Protein AF-A0A2X3D078-F1 (afdb_monomer_lite)

Radius of gyration: 13.48 Å; chains: 1; bounding box: 30×22×32 Å

Secondary structure (DSSP, 8-state):
---S-S-HHHHHHHHHHHHHHHHHTHHHHHHTTPPPPPHHHHHHHHHHHHHH-B-TTS-B--

Structure (mmCIF, N/CA/C/O backbone):
data_AF-A0A2X3D078-F1
#
_entry.id   AF-A0A2X3D078-F1
#
loop_
_atom_site.group_PDB
_atom_site.id
_atom_site.type_symbol
_atom_site.label_atom_id
_atom_site.label_alt_id
_atom_site.label_comp_id
_atom_site.label_asym_id
_atom_site.label_entity_id
_atom_site.label_seq_id
_atom_site.pdbx_PDB_ins_code
_atom_site.Cartn_x
_atom_site.Cartn_y
_atom_site.Cartn_z
_atom_site.occupancy
_atom_site.B_iso_or_equiv
_atom_site.auth_seq_id
_atom_site.auth_comp_id
_atom_site.auth_asym_id
_atom_site.auth_atom_id
_atom_site.pdbx_PDB_model_num
ATOM 1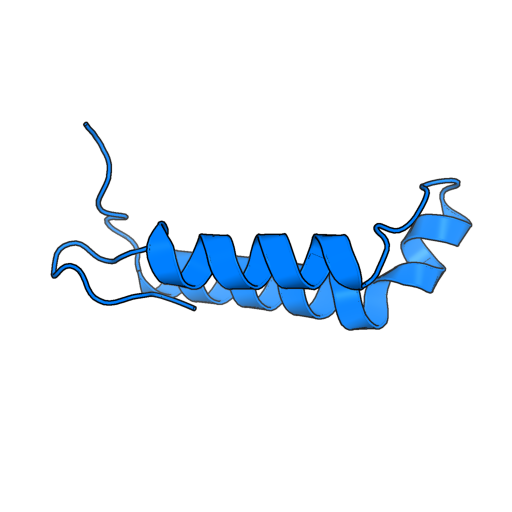 N N . MET A 1 1 ? -6.351 -15.022 17.257 1.00 44.28 1 MET A N 1
ATOM 2 C CA . MET A 1 1 ? -6.468 -14.243 16.001 1.00 44.28 1 MET A CA 1
ATOM 3 C C . MET A 1 1 ? -6.066 -12.797 16.287 1.00 44.28 1 MET A C 1
ATOM 5 O O . MET A 1 1 ? -6.876 -12.044 16.805 1.00 44.28 1 MET A O 1
ATOM 9 N N . HIS A 1 2 ? -4.815 -12.418 16.007 1.00 50.38 2 HIS A N 1
ATOM 10 C CA . HIS A 1 2 ? -4.305 -11.045 16.158 1.00 50.38 2 HIS A CA 1
ATOM 11 C C . HIS A 1 2 ? -4.778 -1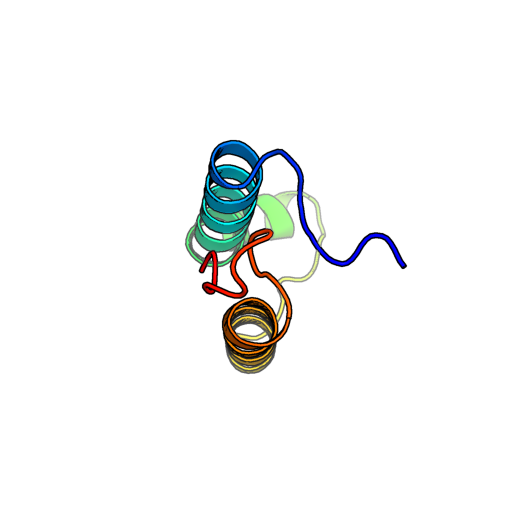0.161 14.987 1.00 50.38 2 HIS A C 1
ATOM 13 O O . HIS A 1 2 ? -3.990 -9.794 14.126 1.00 50.38 2 HIS A O 1
ATOM 19 N N . LYS A 1 3 ? -6.089 -9.899 14.893 1.00 53.62 3 LYS A N 1
ATOM 20 C CA . LYS A 1 3 ? -6.679 -9.059 13.828 1.00 53.62 3 LYS A CA 1
ATOM 21 C C . LYS A 1 3 ? -6.724 -7.564 14.169 1.00 53.62 3 LYS A C 1
ATOM 23 O O . LYS A 1 3 ? -7.043 -6.771 13.295 1.00 53.62 3 LYS A O 1
ATOM 28 N N . ALA A 1 4 ? -6.416 -7.194 15.410 1.00 56.09 4 ALA A N 1
ATOM 29 C CA . ALA A 1 4 ? -6.359 -5.812 15.863 1.00 56.09 4 ALA A CA 1
ATOM 30 C C . ALA A 1 4 ? -4.897 -5.405 16.043 1.00 56.09 4 ALA A C 1
ATOM 32 O O . ALA A 1 4 ? -4.177 -6.009 16.844 1.00 56.09 4 ALA A O 1
ATOM 33 N N . THR A 1 5 ? -4.444 -4.399 15.301 1.00 56.53 5 THR A N 1
ATOM 34 C CA . THR A 1 5 ? -3.106 -3.855 15.506 1.00 56.53 5 THR A CA 1
ATOM 35 C C . THR A 1 5 ? -3.114 -3.025 16.785 1.00 56.53 5 THR A C 1
ATOM 37 O O . THR A 1 5 ? -3.787 -2.003 16.860 1.00 56.53 5 THR A O 1
ATOM 40 N N . ASN A 1 6 ? -2.323 -3.419 17.789 1.00 66.19 6 ASN A N 1
ATOM 41 C CA . ASN A 1 6 ? -2.166 -2.691 19.066 1.00 6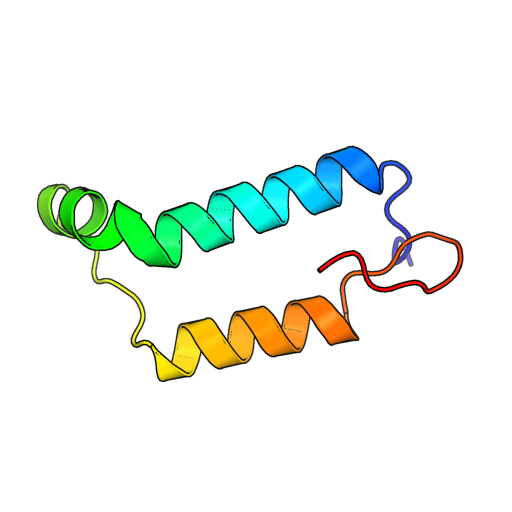6.19 6 ASN A CA 1
ATOM 42 C C . ASN A 1 6 ? -1.503 -1.302 18.905 1.00 66.19 6 ASN A C 1
ATOM 44 O O . ASN A 1 6 ? -1.173 -0.643 19.886 1.00 66.19 6 ASN A O 1
ATOM 48 N N . LYS A 1 7 ? -1.234 -0.911 17.657 1.00 79.69 7 LYS A N 1
ATOM 49 C CA . LYS A 1 7 ? -0.408 0.206 17.206 1.00 79.69 7 LYS A CA 1
ATOM 50 C C . LYS A 1 7 ? -1.018 0.818 15.928 1.00 79.69 7 LYS A C 1
ATOM 52 O O . LYS A 1 7 ? -0.438 0.700 14.843 1.00 79.69 7 LYS A O 1
ATOM 57 N N . PRO A 1 8 ? -2.244 1.371 16.013 1.00 80.06 8 PRO A N 1
ATOM 58 C CA . PRO A 1 8 ? -2.993 1.842 14.846 1.00 80.06 8 PRO A CA 1
ATOM 59 C C . PRO A 1 8 ? -2.285 2.992 14.124 1.00 80.06 8 PRO A C 1
ATOM 61 O O . PRO A 1 8 ? -2.240 3.001 12.898 1.00 80.06 8 PRO A O 1
ATOM 64 N N . GLU A 1 9 ? -1.657 3.901 14.870 1.00 83.88 9 GLU A N 1
ATOM 65 C CA . GLU A 1 9 ? -0.894 5.024 14.313 1.00 83.88 9 GLU A CA 1
ATOM 66 C C . GLU A 1 9 ? 0.302 4.541 13.490 1.00 83.88 9 GLU A C 1
ATOM 68 O O . GLU A 1 9 ? 0.461 4.928 12.338 1.00 83.88 9 GLU A O 1
ATOM 73 N N . GLN A 1 10 ? 1.102 3.619 14.034 1.00 87.56 10 GLN A N 1
ATOM 74 C CA . GLN A 1 10 ? 2.250 3.066 13.312 1.00 87.56 10 GLN A CA 1
ATOM 75 C C . GLN A 1 10 ? 1.803 2.298 12.067 1.00 87.56 10 GLN A C 1
ATOM 77 O O . GLN A 1 10 ? 2.456 2.359 11.031 1.00 87.56 10 GLN A O 1
ATOM 82 N N . THR A 1 11 ? 0.673 1.595 12.154 1.00 87.31 11 THR A N 1
ATOM 83 C CA . THR A 1 11 ? 0.104 0.878 11.008 1.00 87.31 11 THR A CA 1
ATOM 84 C C . THR A 1 11 ? -0.301 1.850 9.906 1.00 87.31 11 THR A C 1
ATOM 86 O O . THR A 1 11 ? 0.053 1.628 8.754 1.00 87.31 11 THR A O 1
ATOM 89 N N . ALA A 1 12 ? -0.986 2.942 10.250 1.00 88.06 12 ALA A N 1
ATOM 90 C CA . ALA A 1 12 ? -1.383 3.960 9.284 1.00 88.06 12 ALA A CA 1
ATOM 91 C C . ALA A 1 12 ? -0.162 4.586 8.585 1.00 88.06 12 ALA A C 1
ATOM 93 O O . ALA A 1 12 ? -0.170 4.742 7.365 1.00 88.06 12 ALA A O 1
ATOM 94 N N . GLU A 1 13 ? 0.914 4.877 9.322 1.00 92.06 13 GLU A N 1
ATOM 95 C CA . GLU A 1 13 ? 2.157 5.402 8.736 1.00 92.06 13 GLU A CA 1
ATOM 96 C C . GLU A 1 13 ? 2.856 4.392 7.814 1.00 92.06 13 GLU A C 1
ATOM 98 O O . GLU A 1 13 ? 3.342 4.767 6.748 1.00 92.06 13 GLU A O 1
ATOM 103 N N . VAL A 1 14 ? 2.842 3.099 8.154 1.00 91.38 14 VAL A N 1
ATOM 104 C CA . VAL A 1 14 ? 3.356 2.044 7.264 1.00 91.38 14 VAL A CA 1
ATOM 105 C C . VAL A 1 14 ? 2.562 1.996 5.956 1.00 91.38 14 VAL A C 1
ATOM 107 O O . VAL A 1 14 ? 3.158 1.942 4.880 1.00 91.38 14 VAL A O 1
ATOM 110 N N . LEU A 1 15 ? 1.228 2.056 6.020 1.00 91.75 15 LEU A N 1
ATOM 111 C CA . LEU A 1 15 ? 0.390 2.055 4.816 1.00 91.75 15 LEU A CA 1
ATOM 112 C C . LEU A 1 15 ? 0.638 3.300 3.957 1.00 91.75 15 LEU A C 1
ATOM 114 O O . LEU A 1 15 ? 0.764 3.176 2.741 1.00 91.75 15 LEU A O 1
ATOM 118 N N . LYS A 1 16 ? 0.794 4.481 4.571 1.00 91.75 16 LYS A N 1
ATOM 119 C CA . LYS A 1 16 ? 1.167 5.716 3.858 1.00 91.75 16 LYS A CA 1
ATOM 120 C C . LYS A 1 16 ? 2.531 5.609 3.181 1.00 91.75 16 LYS A C 1
ATOM 122 O O . LYS A 1 16 ? 2.677 6.069 2.051 1.00 91.75 16 LYS A O 1
ATOM 127 N N . PHE A 1 17 ? 3.518 5.003 3.841 1.00 93.75 17 PHE A N 1
ATOM 128 C CA . PHE A 1 17 ? 4.843 4.789 3.260 1.00 93.75 17 PHE A CA 1
ATOM 129 C C . PHE A 1 17 ? 4.770 3.923 1.997 1.00 93.75 17 PHE A C 1
ATOM 131 O O . PHE A 1 17 ? 5.287 4.315 0.951 1.00 93.75 17 PHE A O 1
ATOM 138 N N . PHE A 1 18 ? 4.081 2.780 2.061 1.00 92.75 18 PHE A N 1
ATOM 139 C CA . PHE A 1 18 ? 3.923 1.911 0.893 1.00 92.75 18 PHE A CA 1
ATOM 140 C C . PHE A 1 18 ? 3.074 2.557 -0.204 1.00 92.75 18 PHE A C 1
ATOM 142 O O . PHE A 1 18 ? 3.389 2.407 -1.380 1.00 92.75 18 PHE A O 1
ATOM 149 N N . ASP A 1 19 ? 2.043 3.322 0.154 1.00 93.19 19 ASP A N 1
ATOM 150 C CA . ASP A 1 19 ? 1.243 4.070 -0.815 1.00 93.19 19 ASP A CA 1
ATOM 151 C C . ASP A 1 19 ? 2.075 5.124 -1.564 1.00 93.19 19 ASP A C 1
ATOM 153 O O . ASP A 1 19 ? 2.007 5.247 -2.791 1.00 93.19 19 ASP A O 1
ATOM 157 N N . TRP A 1 20 ? 2.937 5.842 -0.837 1.00 94.12 20 TRP A N 1
ATOM 158 C CA . TRP A 1 20 ? 3.904 6.756 -1.435 1.00 94.12 20 TRP A CA 1
ATOM 159 C C . TRP A 1 20 ? 4.896 6.018 -2.339 1.00 94.12 20 TRP A C 1
ATOM 161 O O . TRP A 1 20 ? 5.189 6.514 -3.429 1.00 94.12 20 TRP A O 1
ATOM 171 N N . ALA A 1 21 ? 5.369 4.836 -1.932 1.00 93.56 21 ALA A N 1
ATOM 172 C CA . ALA A 1 21 ? 6.285 4.016 -2.720 1.00 93.56 21 ALA A CA 1
ATOM 173 C C . ALA A 1 21 ? 5.637 3.517 -4.021 1.00 93.56 21 ALA A C 1
ATOM 175 O O . ALA A 1 21 ? 6.260 3.604 -5.074 1.00 93.56 21 ALA A O 1
ATOM 176 N N . TYR A 1 22 ? 4.371 3.089 -3.995 1.00 91.31 22 TYR A N 1
ATOM 177 C CA . TYR A 1 22 ? 3.649 2.723 -5.218 1.00 91.31 22 TYR A CA 1
ATOM 178 C C . TYR A 1 22 ? 3.449 3.913 -6.160 1.00 91.31 22 TYR A C 1
ATOM 180 O O . TYR A 1 22 ? 3.484 3.745 -7.376 1.00 91.31 22 TYR A O 1
ATOM 188 N N . LYS A 1 23 ? 3.257 5.121 -5.616 1.00 90.75 23 LYS A N 1
ATOM 189 C CA . LYS A 1 23 ? 3.042 6.332 -6.418 1.00 90.75 23 LYS A CA 1
ATOM 190 C C . LYS A 1 23 ? 4.333 6.930 -6.985 1.00 90.75 23 LYS A C 1
ATOM 192 O O . LYS A 1 23 ? 4.322 7.423 -8.108 1.00 90.75 23 LYS A O 1
ATOM 197 N N . ASN A 1 24 ? 5.417 6.937 -6.211 1.00 92.56 24 ASN A N 1
ATOM 198 C CA . ASN A 1 24 ? 6.639 7.679 -6.544 1.00 92.56 24 ASN A CA 1
ATOM 199 C C . ASN A 1 24 ? 7.858 6.776 -6.749 1.00 92.56 24 ASN A C 1
ATOM 201 O O . ASN A 1 24 ? 8.695 7.098 -7.582 1.00 92.56 24 ASN A O 1
ATOM 205 N N . GLY A 1 25 ? 7.925 5.637 -6.057 1.00 90.19 25 GLY A N 1
ATOM 206 C CA . GLY A 1 25 ? 9.081 4.734 -6.029 1.00 90.19 25 GLY A CA 1
ATOM 207 C C . GLY A 1 25 ? 9.250 3.853 -7.268 1.00 90.19 25 GLY A C 1
ATOM 208 O O . GLY A 1 25 ? 10.110 2.975 -7.290 1.00 90.19 25 GLY A O 1
ATOM 209 N N . GLY A 1 26 ? 8.417 4.032 -8.298 1.00 89.62 26 GLY A N 1
ATOM 210 C CA . GLY A 1 26 ? 8.466 3.195 -9.495 1.00 89.62 26 GLY A CA 1
ATOM 211 C C . GLY A 1 26 ? 9.772 3.340 -10.280 1.00 89.62 26 GLY A C 1
ATOM 212 O O . GLY A 1 26 ? 10.262 2.364 -10.841 1.00 89.62 26 GLY A O 1
ATOM 213 N N . LYS A 1 27 ? 10.371 4.537 -10.297 1.00 90.06 27 LYS A N 1
ATOM 214 C CA . LYS A 1 27 ? 11.657 4.765 -10.974 1.00 90.06 27 LYS A CA 1
ATOM 215 C C . LYS A 1 27 ? 12.804 4.093 -10.225 1.00 90.06 27 LYS A C 1
ATOM 217 O O . LYS A 1 27 ? 13.654 3.477 -10.855 1.00 90.06 27 LYS A O 1
ATOM 222 N N . GLU A 1 28 ? 12.801 4.182 -8.902 1.00 92.56 28 GLU A N 1
ATOM 223 C CA . GLU A 1 28 ? 13.782 3.574 -8.007 1.00 92.56 28 GLU A CA 1
ATOM 224 C C . GLU A 1 28 ? 13.699 2.045 -8.046 1.00 92.56 28 GLU A C 1
ATOM 226 O O . GLU A 1 28 ? 14.731 1.383 -8.106 1.00 92.56 28 GLU A O 1
ATOM 231 N N . ALA A 1 29 ? 12.486 1.481 -8.080 1.00 92.06 29 ALA A N 1
ATOM 232 C CA . ALA A 1 29 ? 12.277 0.044 -8.241 1.00 92.06 29 ALA A CA 1
ATOM 233 C C . ALA A 1 29 ? 12.842 -0.458 -9.578 1.00 92.06 29 ALA A C 1
ATOM 235 O O . ALA A 1 29 ? 13.633 -1.399 -9.594 1.00 92.06 29 ALA A O 1
ATOM 236 N N . ASN A 1 30 ? 12.520 0.227 -10.680 1.00 91.50 30 ASN A N 1
ATOM 237 C CA . ASN A 1 30 ? 13.042 -0.116 -12.003 1.00 91.50 30 ASN A CA 1
ATOM 238 C C . ASN A 1 30 ? 14.570 0.036 -12.087 1.00 91.50 30 ASN A C 1
ATOM 240 O O . ASN A 1 30 ? 15.221 -0.758 -12.755 1.00 91.50 30 ASN A O 1
ATOM 244 N N . ALA A 1 31 ? 15.157 1.027 -11.405 1.00 93.69 31 ALA A N 1
ATOM 245 C CA . ALA A 1 31 ? 16.610 1.218 -11.350 1.00 93.69 31 ALA A CA 1
ATOM 246 C C . ALA A 1 31 ? 17.347 0.087 -10.607 1.00 93.69 31 ALA A C 1
ATOM 248 O O . ALA A 1 31 ? 18.552 -0.071 -10.777 1.00 93.69 31 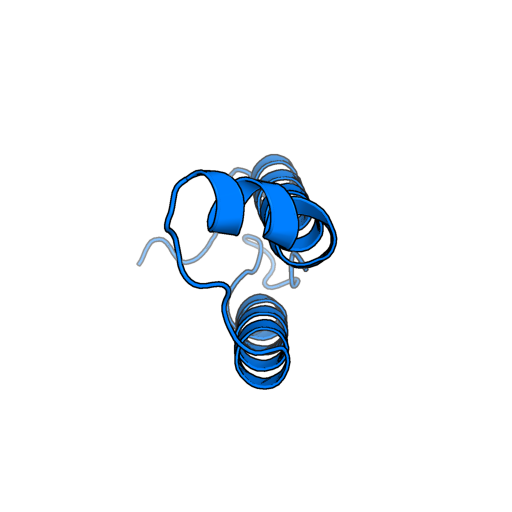ALA A O 1
ATOM 249 N N . LEU A 1 32 ? 16.627 -0.682 -9.788 1.00 94.31 32 LEU A N 1
ATOM 250 C CA . LEU A 1 32 ? 17.106 -1.874 -9.090 1.00 94.31 32 LEU A CA 1
ATOM 251 C C . LEU A 1 32 ? 16.643 -3.178 -9.774 1.00 94.31 32 LEU A C 1
ATOM 253 O O . LEU A 1 32 ? 16.673 -4.232 -9.144 1.00 94.31 32 LEU A O 1
ATOM 257 N N . ASP A 1 33 ? 16.179 -3.102 -11.026 1.00 92.81 33 ASP A N 1
ATOM 258 C CA . ASP A 1 33 ? 15.654 -4.220 -11.824 1.00 92.81 33 ASP A CA 1
ATOM 259 C C . ASP A 1 33 ? 14.397 -4.906 -11.242 1.00 92.81 33 ASP A C 1
ATOM 261 O O . ASP A 1 33 ? 14.069 -6.044 -11.590 1.00 92.81 33 ASP A O 1
ATOM 265 N N . TYR A 1 34 ? 13.638 -4.214 -10.383 1.00 92.25 34 TYR A N 1
ATOM 266 C CA . TYR A 1 34 ? 12.331 -4.683 -9.916 1.00 92.25 34 TYR A CA 1
ATOM 267 C C . TYR A 1 34 ? 11.207 -4.186 -10.823 1.00 92.25 34 TYR A C 1
ATOM 269 O O . TYR A 1 34 ? 11.091 -2.994 -11.099 1.00 92.25 34 TYR A O 1
ATOM 277 N N . ALA A 1 35 ? 10.313 -5.096 -11.213 1.00 90.19 35 ALA A N 1
ATOM 278 C CA . ALA A 1 35 ? 9.095 -4.740 -11.928 1.00 90.19 35 ALA A CA 1
ATOM 279 C C . ALA A 1 35 ? 8.097 -4.033 -10.998 1.00 90.19 35 ALA A C 1
ATOM 281 O O . ALA A 1 35 ? 7.783 -4.519 -9.907 1.00 90.19 35 ALA A O 1
ATOM 282 N N . THR A 1 36 ? 7.553 -2.906 -11.451 1.00 90.75 36 THR A N 1
ATOM 283 C CA . THR A 1 36 ? 6.478 -2.214 -10.741 1.00 90.75 36 THR A CA 1
ATOM 284 C C . THR A 1 36 ? 5.145 -2.933 -10.921 1.00 90.75 36 THR A C 1
ATOM 286 O O . THR A 1 36 ? 4.839 -3.493 -11.976 1.00 90.75 36 THR A O 1
ATOM 289 N N . LEU A 1 37 ? 4.320 -2.914 -9.872 1.00 90.06 37 LEU A N 1
ATOM 290 C CA . LEU A 1 37 ? 2.960 -3.431 -9.968 1.00 90.06 37 LEU A CA 1
ATOM 291 C C . LEU A 1 37 ? 2.125 -2.532 -10.896 1.00 90.06 37 LEU A C 1
ATOM 293 O O . LEU A 1 37 ? 2.217 -1.306 -10.792 1.00 90.06 37 LEU A O 1
ATOM 297 N N . PRO A 1 38 ? 1.274 -3.111 -11.762 1.00 91.81 38 PRO A N 1
ATOM 298 C CA . PRO A 1 38 ? 0.301 -2.340 -12.522 1.00 91.81 38 PRO A CA 1
ATOM 299 C C . PRO A 1 38 ? -0.635 -1.558 -11.597 1.00 91.81 38 PRO A C 1
ATOM 301 O O . PRO A 1 38 ? -0.982 -2.027 -10.510 1.00 91.81 38 PRO A O 1
ATOM 304 N N . GLU A 1 39 ? -1.118 -0.408 -12.062 1.00 89.94 39 GLU A N 1
ATOM 305 C CA . GLU A 1 39 ? -2.028 0.457 -11.297 1.00 89.94 39 GLU A CA 1
ATOM 306 C C . GLU A 1 39 ? -3.281 -0.292 -10.815 1.00 89.94 39 GLU A C 1
ATOM 308 O O . GLU A 1 39 ? -3.701 -0.138 -9.672 1.00 89.94 39 GLU A O 1
ATOM 313 N N . SER A 1 40 ? -3.816 -1.202 -11.635 1.00 93.81 40 SER A N 1
ATOM 314 C CA . SER A 1 40 ? -4.965 -2.038 -11.270 1.00 93.81 40 SER A CA 1
ATOM 315 C C . SER A 1 40 ? -4.708 -2.931 -10.052 1.00 93.81 40 SER A C 1
ATOM 317 O O . SER A 1 40 ? -5.624 -3.179 -9.269 1.00 93.81 40 SER A O 1
ATOM 319 N N . VAL A 1 41 ? -3.474 -3.409 -9.874 1.00 92.88 41 VAL A N 1
ATOM 320 C CA . VAL A 1 41 ? -3.074 -4.227 -8.722 1.00 92.88 41 VAL A CA 1
ATOM 321 C C . VAL A 1 41 ? -2.869 -3.341 -7.497 1.00 92.88 41 VAL A C 1
ATOM 323 O O . VAL A 1 41 ? -3.309 -3.702 -6.408 1.00 92.88 41 VAL A O 1
ATOM 326 N N . VAL A 1 42 ? -2.273 -2.156 -7.665 1.00 92.94 42 VAL A N 1
ATOM 327 C CA . VAL A 1 42 ? -2.128 -1.172 -6.579 1.00 92.94 42 VAL A CA 1
ATOM 328 C C . VAL A 1 42 ? -3.499 -0.758 -6.035 1.00 92.94 42 VAL A C 1
ATOM 330 O O . VAL A 1 42 ? -3.696 -0.749 -4.822 1.00 92.94 42 VAL A O 1
ATOM 333 N N . GLU A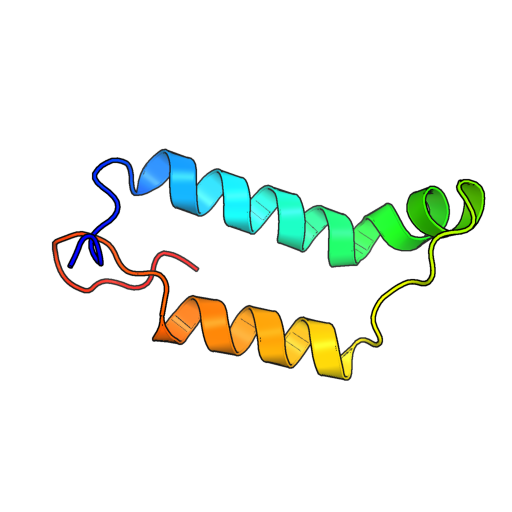 1 43 ? -4.483 -0.511 -6.901 1.00 93.44 43 GLU A N 1
ATOM 334 C CA . GLU A 1 43 ? -5.858 -0.209 -6.482 1.00 93.44 43 GLU A CA 1
ATOM 335 C C . GLU A 1 43 ? -6.518 -1.367 -5.719 1.00 93.44 43 GLU A C 1
ATOM 337 O O . GLU A 1 43 ? -7.185 -1.145 -4.706 1.00 93.44 43 GLU A O 1
ATOM 342 N N . GLN A 1 44 ? -6.289 -2.617 -6.134 1.00 93.81 44 GLN A N 1
ATOM 343 C CA . GLN A 1 44 ? -6.767 -3.785 -5.383 1.00 93.81 44 GLN A CA 1
ATOM 344 C C . GLN A 1 44 ? -6.127 -3.876 -3.993 1.00 93.81 44 GLN A C 1
ATOM 346 O O . GLN A 1 44 ? -6.817 -4.176 -3.017 1.00 93.81 44 GLN A O 1
ATOM 351 N N . VAL A 1 45 ? -4.831 -3.577 -3.879 1.00 92.88 45 VAL A N 1
ATOM 352 C CA . VAL A 1 45 ? -4.118 -3.532 -2.594 1.00 92.88 45 VAL A CA 1
ATOM 353 C C . VAL A 1 45 ? -4.704 -2.443 -1.690 1.00 92.88 45 VAL A C 1
ATOM 355 O O . VAL A 1 45 ? -5.047 -2.721 -0.539 1.00 92.88 45 VAL A O 1
ATOM 358 N N . ARG A 1 46 ? -4.916 -1.232 -2.221 1.00 91.75 46 ARG A N 1
ATOM 359 C CA . ARG A 1 46 ? -5.563 -0.114 -1.513 1.00 91.75 46 ARG A CA 1
ATOM 360 C C . ARG A 1 46 ? -6.968 -0.473 -1.031 1.00 91.75 46 ARG A C 1
ATOM 362 O O . ARG A 1 46 ? -7.321 -0.195 0.115 1.00 91.75 46 ARG A O 1
ATOM 369 N N . ALA A 1 47 ? -7.771 -1.121 -1.875 1.00 92.81 47 ALA A N 1
ATOM 370 C CA . ALA A 1 47 ? -9.101 -1.596 -1.503 1.00 92.81 47 ALA A CA 1
ATOM 371 C C . ALA A 1 47 ? -9.038 -2.652 -0.387 1.00 92.81 47 ALA A C 1
ATOM 373 O O . ALA A 1 47 ? -9.790 -2.568 0.587 1.00 92.81 47 ALA A O 1
ATOM 374 N N . ALA A 1 48 ? -8.101 -3.600 -0.479 1.00 91.31 48 ALA A N 1
ATOM 375 C CA . ALA A 1 48 ? -7.903 -4.629 0.534 1.00 91.31 48 ALA A CA 1
ATOM 376 C C . ALA A 1 48 ? -7.466 -4.048 1.888 1.00 91.31 48 ALA A C 1
ATOM 378 O O . ALA A 1 48 ? -7.865 -4.576 2.931 1.00 91.31 48 ALA A O 1
ATOM 379 N N . TRP A 1 49 ? -6.685 -2.964 1.902 1.00 90.81 49 TRP A N 1
ATOM 380 C CA . TRP A 1 49 ? -6.308 -2.277 3.138 1.00 90.81 49 TRP A CA 1
ATOM 381 C C . TRP A 1 49 ? -7.521 -1.682 3.855 1.00 90.81 49 TRP A C 1
ATOM 383 O O . TRP A 1 49 ? -7.686 -1.928 5.050 1.00 90.81 49 TRP A O 1
ATOM 393 N N . LYS A 1 50 ? -8.432 -1.023 3.126 1.00 86.94 50 LYS A N 1
ATOM 394 C CA . LYS A 1 50 ? -9.678 -0.461 3.690 1.00 86.94 50 LYS A CA 1
ATOM 395 C C . LYS A 1 50 ? -10.561 -1.525 4.343 1.00 86.94 50 LYS A C 1
ATOM 397 O O . LYS A 1 50 ? -11.235 -1.263 5.339 1.00 86.94 50 LYS A O 1
ATOM 402 N N . THR A 1 51 ? -10.580 -2.738 3.790 1.00 87.69 51 THR A N 1
ATOM 403 C CA . THR A 1 51 ? -11.442 -3.819 4.289 1.00 87.69 51 THR A CA 1
ATOM 404 C C . THR A 1 51 ? -10.807 -4.619 5.421 1.00 87.69 51 THR A C 1
ATOM 406 O O . THR A 1 51 ? -11.518 -5.037 6.341 1.00 87.69 51 THR A O 1
ATOM 409 N N . ASN A 1 52 ? -9.493 -4.854 5.357 1.00 85.69 52 ASN A N 1
ATOM 410 C CA . ASN A 1 52 ? -8.805 -5.812 6.225 1.00 85.69 52 ASN A CA 1
ATOM 411 C C . ASN A 1 52 ? -7.950 -5.169 7.319 1.00 85.69 52 ASN A C 1
ATOM 413 O O . ASN A 1 52 ? -7.726 -5.818 8.340 1.00 85.69 52 ASN A O 1
ATOM 417 N N . VAL A 1 53 ? -7.478 -3.932 7.140 1.00 85.50 53 VAL A N 1
ATOM 418 C CA . VAL A 1 53 ? -6.593 -3.279 8.111 1.00 85.50 53 VAL A CA 1
ATOM 419 C C . VAL A 1 53 ? -7.410 -2.347 8.991 1.00 85.50 53 VAL A C 1
ATOM 421 O O . VAL A 1 53 ? -7.778 -1.240 8.599 1.00 85.50 53 VAL A O 1
ATOM 424 N N . LYS A 1 54 ? -7.725 -2.840 10.189 1.00 83.38 54 LYS A N 1
ATOM 425 C CA . LYS A 1 54 ? -8.584 -2.168 11.161 1.00 83.38 54 LYS A CA 1
ATOM 426 C C . LYS A 1 54 ? -7.903 -2.071 12.519 1.00 83.38 54 LYS A C 1
ATOM 428 O O . LYS A 1 54 ? -7.095 -2.927 12.880 1.00 83.38 54 LYS A O 1
ATOM 433 N N . ASP A 1 55 ? -8.246 -1.038 13.277 1.00 79.31 55 ASP A N 1
ATOM 434 C CA . ASP A 1 55 ? -7.876 -0.956 14.686 1.00 79.31 55 ASP A CA 1
ATOM 435 C C . ASP A 1 55 ? -8.687 -1.936 15.552 1.00 79.31 55 ASP A C 1
ATOM 437 O O . ASP A 1 55 ? -9.578 -2.652 15.082 1.00 79.31 55 ASP A O 1
ATOM 441 N N . SER A 1 56 ? -8.384 -1.968 16.851 1.00 77.69 56 SER A N 1
ATOM 442 C CA . SER A 1 56 ? -9.127 -2.755 17.843 1.00 77.69 56 SER A CA 1
ATOM 443 C C . SER A 1 56 ? -10.606 -2.376 17.969 1.00 77.69 56 SER A C 1
ATOM 445 O O . SER A 1 56 ? -11.376 -3.168 18.507 1.00 77.69 56 SER A O 1
ATOM 447 N N . SER A 1 57 ? -11.008 -1.213 17.451 1.00 79.12 57 SER A N 1
ATOM 448 C CA . SER A 1 57 ? -12.392 -0.728 17.415 1.00 79.12 57 SER A CA 1
ATOM 449 C C . SER A 1 57 ? -13.095 -1.055 16.089 1.00 79.12 57 SER A C 1
ATOM 451 O O . SER A 1 57 ? -14.267 -0.730 15.914 1.00 79.12 57 SER A O 1
ATOM 453 N N . GLY A 1 58 ? -12.404 -1.708 15.144 1.00 76.75 58 GLY A N 1
ATOM 454 C CA . GLY A 1 58 ? -12.935 -2.060 13.829 1.00 76.75 58 GLY A CA 1
ATOM 455 C C . GLY A 1 58 ? -12.901 -0.925 12.799 1.00 76.75 58 GLY A C 1
ATOM 456 O O . GLY A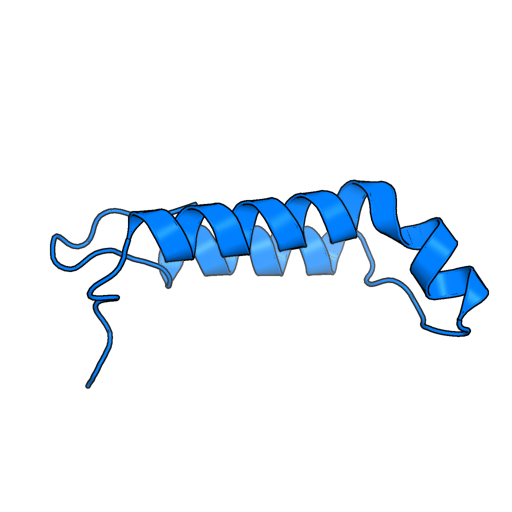 1 58 ? -13.425 -1.107 11.695 1.00 76.75 58 GLY A O 1
ATOM 457 N N . LYS A 1 59 ? -12.281 0.220 13.112 1.00 80.81 59 LYS A N 1
ATOM 458 C CA . LYS A 1 59 ? -12.130 1.350 12.188 1.00 80.81 59 LYS A CA 1
ATOM 459 C C . LYS A 1 59 ? -10.995 1.072 11.207 1.00 80.81 59 LYS A C 1
ATOM 461 O O . LYS A 1 59 ? -9.910 0.669 11.616 1.00 80.81 59 LYS A O 1
ATOM 466 N N . ALA A 1 60 ? -11.244 1.302 9.918 1.00 84.00 60 ALA A N 1
ATOM 467 C CA . ALA A 1 60 ? -10.222 1.179 8.883 1.00 84.00 60 ALA A CA 1
ATOM 468 C C . ALA A 1 60 ? -9.078 2.181 9.111 1.00 84.00 60 ALA A C 1
ATOM 470 O O . ALA A 1 60 ? -9.316 3.337 9.469 1.00 84.00 60 ALA A O 1
ATOM 471 N N . LEU A 1 61 ? -7.844 1.718 8.910 1.00 80.94 61 LEU A N 1
ATOM 472 C CA . LEU A 1 61 ? -6.618 2.501 9.115 1.00 80.94 61 LEU A CA 1
ATOM 473 C C . LEU A 1 61 ? -6.034 3.088 7.818 1.00 80.94 61 LEU A C 1
ATOM 475 O O . LEU A 1 61 ? -4.978 3.717 7.865 1.00 80.94 61 LEU A O 1
ATOM 479 N N . TYR A 1 62 ? -6.717 2.886 6.688 1.00 81.25 62 TYR A N 1
ATOM 480 C CA . TYR A 1 62 ? -6.380 3.399 5.358 1.00 81.25 62 TYR A CA 1
ATOM 481 C C . TYR A 1 62 ? -7.608 4.021 4.695 1.00 81.25 62 TYR A C 1
ATOM 483 O O . TYR A 1 62 ? -8.714 3.460 4.886 1.00 81.25 62 TYR A O 1
#

Organism: Klebsiella pneumoniae (NCBI:txid573)

Sequence (62 aa):
MHKATNKPEQTAEVLKFFDWAYKNGGKEANALDYATLPESVVEQVRAAWKTNVKDSSGKALY

pLDDT: mean 85.64, std 11.4, range [44.28, 94.31]

Foldseek 3Di:
DPQADPCLPVVLVVVVVVLCCLVPVCVVCVVVVHHRDPPVVVVVVVVCQQCRPAHPVRHRSD